Protein AF-A0A166CT98-F1 (afdb_monomer_lite)

Sequence (141 aa):
MGIFGSTIPEWFTYRLRNHYIFCGHCEFLERKLSGLRSICEGLRLVDFDKLELLVNTYNGGRNFKLSLFDGTNVEIGLDLTAITSGHLVFTFLYPCYFNLEVNPSHMLTYCHDVDIPVQFKRLTELWKSKDTFHVYKGSLS

Secondary structure (DSSP, 8-state):
-PPTTTTS-SEEEEE-TT--EEEEEEETTTTEE--HHHHHHHHT-S-STT-SEEEEEE-SSSEEEEEEE-TTSPBP---HHHHHTT-GGGSPPP---------GGGGSTT----PPPGGGHHHHHTS-S------------

Radius of gyration: 20.59 Å; chains: 1; bounding box: 44×40×53 Å

pLDDT: mean 81.33, std 13.08, range [38.16, 96.0]

Organism: Daucus carota subsp. sativus (NCBI:txid79200)

Foldseek 3Di:
DDDVCPLADQKAWEAEPVRDIWIWGQDPVVRDIDGQVVVCVQQLHPHLQQFPDWDWDDDSDRYTYIFTHGLVRDTQDSDPVCSVVSNSSVSGDGNDDDDFDDDPQCVDPPNPDTDDPPVCVVVVVPDPVDDDDDDDDDDDD

Structure (mmCIF, N/CA/C/O backbone):
data_AF-A0A166CT98-F1
#
_entry.id   AF-A0A166CT98-F1
#
loop_
_atom_site.group_PDB
_atom_site.id
_atom_site.type_symbol
_at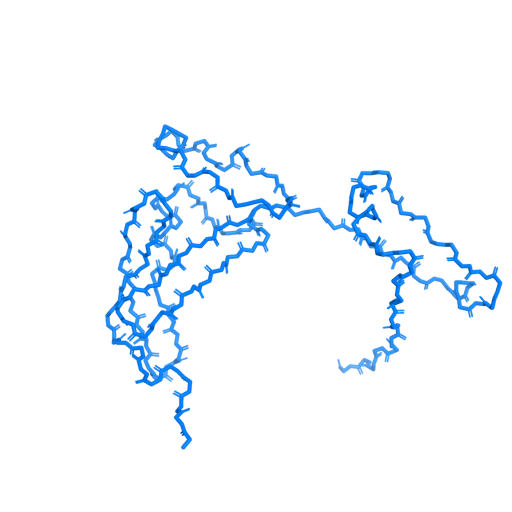om_site.label_atom_id
_atom_site.label_alt_id
_atom_site.label_comp_id
_atom_site.label_asym_id
_atom_site.label_entity_id
_atom_site.label_seq_id
_atom_site.pdbx_PDB_ins_code
_atom_site.Cartn_x
_atom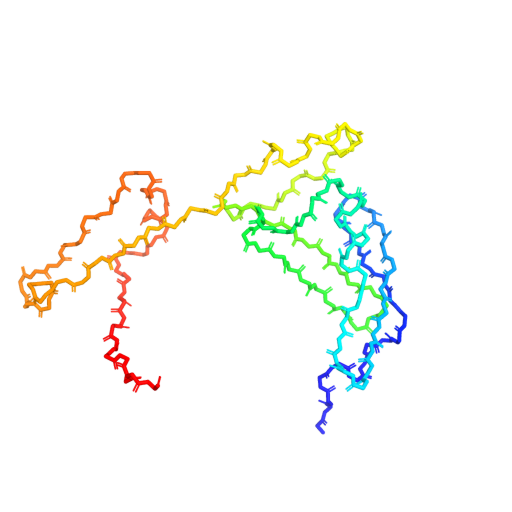_site.Cartn_y
_atom_site.Cartn_z
_atom_site.occupancy
_atom_site.B_iso_or_equiv
_atom_site.auth_seq_id
_atom_site.auth_comp_id
_atom_site.auth_asym_id
_atom_site.auth_atom_id
_atom_site.pdbx_PDB_model_num
ATOM 1 N N . MET A 1 1 ? 17.764 -24.949 2.796 1.00 41.72 1 MET A N 1
ATOM 2 C CA . MET A 1 1 ? 16.772 -23.963 3.277 1.00 41.72 1 MET A CA 1
ATOM 3 C C . MET A 1 1 ? 17.000 -22.690 2.470 1.00 41.72 1 MET A C 1
ATOM 5 O O . MET A 1 1 ? 18.076 -22.120 2.583 1.00 41.72 1 MET A O 1
ATOM 9 N N . GLY A 1 2 ? 16.109 -22.351 1.534 1.00 47.34 2 GLY A N 1
ATOM 10 C CA . GLY A 1 2 ? 16.317 -21.221 0.616 1.00 47.34 2 GLY A CA 1
ATOM 11 C C . GLY A 1 2 ? 16.172 -19.886 1.343 1.00 47.34 2 GLY A C 1
ATOM 12 O O . GLY A 1 2 ? 15.220 -19.701 2.097 1.00 47.34 2 GLY A O 1
ATOM 13 N N . ILE A 1 3 ? 17.123 -18.973 1.146 1.00 54.94 3 ILE A N 1
ATOM 14 C CA . ILE A 1 3 ? 17.093 -17.635 1.745 1.00 54.94 3 ILE A CA 1
ATOM 15 C C . ILE A 1 3 ? 15.953 -16.856 1.080 1.00 54.94 3 ILE A C 1
ATOM 17 O O . ILE A 1 3 ? 15.904 -16.760 -0.148 1.00 54.94 3 ILE A O 1
ATOM 21 N N . PHE A 1 4 ? 15.027 -16.316 1.872 1.00 52.06 4 PHE A N 1
ATOM 22 C CA . PHE A 1 4 ? 13.966 -15.430 1.386 1.00 52.06 4 PHE A CA 1
ATOM 23 C C . PHE A 1 4 ? 14.577 -14.299 0.537 1.00 52.06 4 PHE A C 1
ATOM 25 O O . PHE A 1 4 ? 15.508 -13.631 0.979 1.00 52.06 4 PHE A O 1
ATOM 32 N N . GLY A 1 5 ? 14.106 -14.135 -0.702 1.00 57.91 5 GLY A N 1
ATOM 33 C CA . GLY A 1 5 ? 14.630 -13.147 -1.655 1.00 57.91 5 GLY A CA 1
ATOM 34 C C . GLY A 1 5 ? 15.770 -13.619 -2.570 1.00 57.91 5 GLY A C 1
ATOM 35 O O . GLY A 1 5 ? 16.068 -12.931 -3.537 1.00 57.91 5 GLY A O 1
ATOM 36 N N . SER A 1 6 ? 16.350 -14.808 -2.362 1.00 64.31 6 SER A N 1
ATOM 37 C CA . SER A 1 6 ? 17.411 -15.352 -3.244 1.00 64.31 6 SER A CA 1
ATOM 38 C C . SER A 1 6 ? 16.961 -15.664 -4.678 1.00 64.31 6 SER A C 1
ATOM 40 O O . SER A 1 6 ? 17.793 -15.846 -5.561 1.00 64.31 6 SER A O 1
ATOM 42 N N . THR A 1 7 ? 15.650 -15.725 -4.916 1.00 77.69 7 THR A N 1
ATOM 43 C CA . THR A 1 7 ? 15.052 -15.934 -6.241 1.00 77.69 7 THR A CA 1
ATOM 44 C C . THR A 1 7 ? 14.653 -14.632 -6.930 1.00 77.69 7 THR A C 1
ATOM 46 O O . THR A 1 7 ? 14.282 -14.669 -8.101 1.00 77.69 7 THR A O 1
ATOM 49 N N . ILE A 1 8 ? 14.688 -13.497 -6.220 1.00 86.38 8 ILE A N 1
ATOM 50 C CA . ILE A 1 8 ? 14.348 -12.197 -6.799 1.00 86.38 8 ILE A CA 1
ATOM 51 C C . ILE A 1 8 ? 15.515 -11.780 -7.702 1.00 86.38 8 ILE A C 1
ATOM 53 O O . ILE A 1 8 ? 16.655 -11.756 -7.244 1.00 86.38 8 ILE A O 1
ATOM 57 N N . PRO A 1 9 ? 15.272 -11.476 -8.985 1.00 88.69 9 PRO A N 1
ATOM 58 C CA . PRO A 1 9 ? 16.317 -10.992 -9.874 1.00 88.69 9 PRO A CA 1
ATOM 59 C C . PRO A 1 9 ? 16.771 -9.590 -9.459 1.00 88.69 9 PRO A C 1
ATOM 61 O O . PRO A 1 9 ? 15.983 -8.805 -8.935 1.00 88.69 9 PRO A O 1
ATOM 64 N N . GLU A 1 10 ? 18.022 -9.256 -9.775 1.00 90.94 10 GLU A N 1
ATOM 65 C CA . GLU A 1 10 ? 18.584 -7.924 -9.518 1.00 90.94 10 GLU A CA 1
ATOM 66 C C . GLU A 1 10 ? 17.703 -6.811 -10.102 1.00 90.94 10 GLU A C 1
ATOM 68 O O . GLU A 1 10 ? 17.425 -5.813 -9.447 1.00 90.94 10 GLU A O 1
ATOM 73 N N . TRP A 1 11 ? 17.205 -7.029 -11.319 1.00 92.88 11 TRP A N 1
ATOM 74 C CA . TRP A 1 11 ? 16.300 -6.125 -12.013 1.00 92.88 11 TRP A CA 1
ATOM 75 C C . TRP A 1 11 ? 14.934 -6.771 -12.178 1.00 92.88 11 TRP A C 1
ATOM 77 O O . TRP A 1 11 ? 14.805 -7.888 -12.696 1.00 92.88 11 TRP A O 1
ATOM 87 N N . PHE A 1 12 ? 13.903 -6.040 -11.779 1.00 93.81 12 PHE A N 1
ATOM 88 C CA . PHE A 1 12 ? 12.521 -6.483 -11.855 1.00 93.81 12 PHE A CA 1
ATOM 89 C C . PHE A 1 12 ? 11.604 -5.313 -12.215 1.00 93.81 12 PHE A C 1
ATOM 91 O O . PHE A 1 12 ? 12.026 -4.161 -12.323 1.00 93.81 12 PHE A O 1
ATOM 98 N N . THR A 1 13 ? 10.325 -5.609 -12.413 1.00 95.94 13 THR A N 1
ATOM 99 C CA . THR A 1 13 ? 9.311 -4.592 -12.673 1.00 95.94 13 THR A CA 1
ATOM 100 C C . THR A 1 13 ? 8.120 -4.734 -11.744 1.00 95.94 13 THR A C 1
ATOM 102 O O . THR A 1 13 ? 7.610 -5.836 -11.536 1.00 95.94 13 THR A O 1
ATOM 105 N N . TYR A 1 14 ? 7.638 -3.608 -11.240 1.00 96.00 14 TYR A N 1
ATOM 106 C CA . TYR A 1 14 ? 6.324 -3.479 -10.639 1.00 96.00 14 TYR A CA 1
ATOM 107 C C . TYR A 1 14 ? 5.272 -3.305 -11.726 1.00 96.00 14 TYR A C 1
ATOM 109 O O . TYR A 1 14 ? 5.471 -2.548 -12.673 1.00 96.00 14 TYR A O 1
ATOM 117 N N . ARG A 1 15 ? 4.137 -3.981 -11.575 1.00 95.44 15 ARG A N 1
ATOM 118 C CA . ARG A 1 15 ? 2.985 -3.874 -12.464 1.00 95.44 15 ARG A CA 1
ATOM 119 C C . ARG A 1 15 ? 1.738 -3.555 -11.656 1.00 95.44 15 ARG A C 1
ATOM 121 O O . ARG A 1 15 ? 1.353 -4.325 -10.776 1.00 95.44 15 ARG A O 1
ATOM 128 N N . LEU A 1 16 ? 1.098 -2.451 -12.010 1.00 94.06 16 LEU A N 1
ATOM 129 C CA . LEU A 1 16 ? -0.187 -2.038 -11.464 1.00 94.06 16 LEU A CA 1
ATOM 130 C C . LEU A 1 16 ? -1.352 -2.663 -12.239 1.00 94.06 16 LEU A C 1
ATOM 132 O O . LEU A 1 16 ? -1.193 -3.185 -13.347 1.00 94.06 16 LEU A O 1
ATOM 136 N N . ARG A 1 17 ? -2.555 -2.583 -11.664 1.00 90.62 17 ARG A N 1
ATOM 137 C CA . ARG A 1 17 ? -3.784 -3.109 -12.277 1.00 90.62 17 ARG A CA 1
ATOM 138 C C . ARG A 1 17 ? -4.155 -2.413 -13.593 1.00 90.62 17 ARG A C 1
ATOM 140 O O . ARG A 1 17 ? -4.682 -3.069 -14.482 1.00 90.62 17 ARG A O 1
ATOM 147 N N . ASN A 1 18 ? -3.823 -1.131 -13.748 1.00 89.31 18 ASN A N 1
ATOM 148 C CA . ASN A 1 18 ? -3.986 -0.374 -14.998 1.00 89.31 18 ASN A CA 1
ATOM 149 C C . ASN A 1 18 ? -2.865 -0.637 -16.026 1.00 89.31 18 ASN A C 1
ATOM 151 O O . ASN A 1 18 ? -2.702 0.132 -16.968 1.00 89.31 18 ASN A O 1
ATOM 155 N N . HIS A 1 19 ? -2.074 -1.698 -15.836 1.00 89.38 19 HIS A N 1
ATOM 156 C CA . HIS A 1 19 ? -0.948 -2.088 -16.685 1.00 89.38 19 HIS A CA 1
ATOM 157 C C . HIS A 1 19 ? 0.246 -1.130 -16.696 1.00 89.38 19 HIS A C 1
ATOM 159 O O . HIS A 1 19 ? 1.179 -1.366 -17.462 1.00 89.38 19 HIS A O 1
ATOM 165 N N . TYR A 1 20 ? 0.283 -0.111 -15.834 1.00 92.88 20 TYR A N 1
ATOM 166 C CA . TYR A 1 20 ? 1.488 0.699 -15.671 1.00 92.88 20 TYR A CA 1
ATOM 167 C C . TYR A 1 20 ? 2.625 -0.156 -15.115 1.00 92.88 20 TYR A C 1
ATOM 169 O O . TYR A 1 20 ? 2.419 -0.997 -14.232 1.00 92.88 20 TYR A O 1
ATOM 177 N N . ILE A 1 21 ? 3.818 0.060 -15.665 1.00 94.75 21 ILE A N 1
ATOM 178 C CA . ILE A 1 21 ? 5.020 -0.703 -15.348 1.00 94.75 21 ILE A CA 1
ATOM 179 C C . ILE A 1 21 ? 6.090 0.256 -14.847 1.00 94.75 21 ILE A C 1
ATOM 181 O O . ILE A 1 21 ? 6.375 1.262 -15.491 1.00 94.75 21 ILE A O 1
ATOM 185 N N . PHE A 1 22 ? 6.704 -0.097 -13.725 1.00 96.00 22 PHE A N 1
ATOM 186 C CA . PHE A 1 22 ? 7.808 0.648 -13.133 1.00 96.00 22 PHE A CA 1
ATOM 187 C C . PHE A 1 22 ? 8.979 -0.289 -12.901 1.00 96.00 22 PHE A C 1
ATOM 189 O O . PHE A 1 22 ? 8.792 -1.420 -12.455 1.00 96.00 22 PHE A O 1
ATOM 196 N N . CYS A 1 23 ? 10.189 0.164 -13.199 1.00 95.31 23 CYS A N 1
ATOM 197 C CA . CYS A 1 23 ? 11.387 -0.617 -12.924 1.00 95.31 23 CYS A CA 1
ATOM 198 C C . CYS A 1 23 ? 11.740 -0.541 -11.437 1.00 95.31 23 CYS A C 1
ATOM 200 O O . CYS A 1 23 ? 11.642 0.520 -10.819 1.00 95.31 23 CYS A O 1
ATOM 202 N N . GLY A 1 24 ? 12.181 -1.669 -10.893 1.00 94.31 24 GLY A N 1
ATOM 203 C CA . GLY A 1 24 ? 12.757 -1.770 -9.564 1.00 94.31 24 GLY A CA 1
ATOM 204 C C . GLY A 1 24 ? 14.088 -2.508 -9.616 1.00 94.31 24 GLY A C 1
ATOM 205 O O . GLY A 1 24 ? 14.368 -3.278 -10.542 1.00 94.31 24 GLY A O 1
ATOM 206 N N . HIS A 1 25 ? 14.915 -2.248 -8.613 1.00 93.75 25 HIS A N 1
ATOM 207 C CA . HIS A 1 25 ? 16.198 -2.911 -8.423 1.00 93.75 25 HIS A CA 1
ATOM 208 C C . HIS A 1 25 ? 16.263 -3.506 -7.018 1.00 93.75 25 HIS A C 1
ATOM 210 O O . HIS A 1 25 ? 15.802 -2.885 -6.053 1.00 93.75 25 HIS A O 1
ATOM 216 N N . CYS A 1 26 ? 16.754 -4.739 -6.927 1.00 90.44 26 CYS A N 1
ATOM 217 C CA . CYS A 1 26 ? 16.946 -5.452 -5.677 1.00 90.44 26 CYS A CA 1
ATOM 218 C C . CYS A 1 26 ? 18.409 -5.345 -5.259 1.00 90.44 26 CYS A C 1
ATOM 220 O O . CYS A 1 26 ? 19.301 -5.919 -5.882 1.00 90.44 26 CYS A O 1
ATOM 222 N N . GLU A 1 27 ? 18.642 -4.638 -4.161 1.00 89.19 27 GLU A N 1
ATOM 223 C CA . GLU A 1 27 ? 19.959 -4.536 -3.561 1.00 89.19 27 GLU A CA 1
ATOM 224 C C . GLU A 1 27 ? 20.160 -5.698 -2.586 1.00 89.19 27 GLU A C 1
ATOM 226 O O . GLU A 1 27 ? 19.676 -5.682 -1.453 1.00 89.19 27 GLU A O 1
ATOM 231 N N . PHE A 1 28 ? 20.859 -6.741 -3.039 1.00 83.25 28 PHE A N 1
ATOM 232 C CA . PHE A 1 28 ? 21.005 -7.991 -2.283 1.00 83.25 28 PHE A CA 1
ATOM 233 C C . PHE A 1 28 ? 21.761 -7.838 -0.962 1.00 83.25 28 PHE A C 1
ATOM 235 O O . PHE A 1 28 ? 21.474 -8.566 -0.011 1.00 83.25 28 PHE A O 1
ATOM 242 N N . LEU A 1 29 ? 22.712 -6.902 -0.900 1.00 83.94 29 LEU A N 1
ATOM 243 C CA . LEU A 1 29 ? 23.500 -6.646 0.305 1.00 83.94 29 LEU A CA 1
ATOM 244 C C . LEU A 1 29 ? 22.636 -6.020 1.401 1.00 83.94 29 LEU A C 1
ATOM 246 O O . LEU A 1 29 ? 22.645 -6.487 2.538 1.00 83.94 29 LEU A O 1
ATOM 250 N N . GLU A 1 30 ? 21.838 -5.016 1.040 1.00 84.50 30 GLU A N 1
ATOM 251 C CA . GLU A 1 30 ? 20.951 -4.323 1.976 1.00 84.50 30 GLU A CA 1
ATOM 252 C C . GLU A 1 30 ? 19.596 -5.021 2.155 1.00 84.50 30 GLU A C 1
ATOM 254 O O . GLU A 1 30 ? 18.831 -4.669 3.053 1.00 84.50 30 GLU A O 1
ATOM 259 N N . ARG A 1 31 ? 19.296 -6.018 1.312 1.00 84.06 31 ARG A N 1
ATOM 260 C CA . ARG A 1 31 ? 17.994 -6.696 1.212 1.00 84.06 31 ARG A CA 1
ATOM 261 C C . ARG A 1 31 ? 16.844 -5.712 0.993 1.00 84.06 31 ARG A C 1
ATOM 263 O O . ARG A 1 31 ? 15.758 -5.877 1.549 1.00 84.06 31 ARG A O 1
ATOM 270 N N . LYS A 1 32 ? 17.087 -4.691 0.171 1.00 89.25 32 LYS A N 1
ATOM 271 C CA . LYS A 1 32 ? 16.115 -3.641 -0.145 1.00 89.25 32 LYS A CA 1
ATOM 272 C C . LYS A 1 32 ? 15.595 -3.773 -1.568 1.00 89.25 32 LYS A C 1
ATOM 274 O O . LYS A 1 32 ? 16.289 -4.232 -2.474 1.00 89.25 32 LYS A O 1
ATOM 279 N N . LEU A 1 33 ? 14.352 -3.343 -1.747 1.00 89.88 33 LEU A N 1
ATOM 280 C CA . LEU A 1 33 ? 13.736 -3.146 -3.051 1.00 89.88 33 LEU A CA 1
ATOM 281 C C . LEU A 1 33 ? 13.619 -1.643 -3.298 1.00 89.88 33 LEU A C 1
ATOM 283 O O . LEU A 1 33 ? 13.118 -0.906 -2.450 1.00 89.88 33 LEU A O 1
ATOM 287 N N . SER A 1 34 ? 14.085 -1.197 -4.456 1.00 92.62 34 SER A N 1
ATOM 288 C CA . SER A 1 34 ? 13.983 0.190 -4.909 1.00 92.62 34 SER A CA 1
ATOM 289 C C . SER A 1 34 ? 12.897 0.343 -5.981 1.00 92.62 34 SER A C 1
ATOM 291 O O . SER A 1 34 ? 12.322 -0.639 -6.442 1.00 92.62 34 SER A O 1
ATOM 293 N N . GLY A 1 35 ? 12.612 1.582 -6.392 1.00 91.06 35 GLY A N 1
ATOM 294 C CA . GLY A 1 35 ? 11.629 1.881 -7.445 1.00 91.06 35 GLY A CA 1
ATOM 295 C C . GLY A 1 35 ? 10.232 2.242 -6.931 1.00 91.06 35 GLY A C 1
ATOM 296 O O . GLY A 1 35 ? 9.381 2.649 -7.707 1.00 91.06 35 GLY A O 1
ATOM 297 N N . LEU A 1 36 ? 9.989 2.196 -5.619 1.00 91.62 36 LEU A N 1
ATOM 298 C CA . LEU A 1 36 ? 8.715 2.648 -5.045 1.00 91.62 36 LEU A CA 1
ATOM 299 C C . LEU A 1 36 ? 8.447 4.147 -5.271 1.00 91.62 36 LEU A C 1
ATOM 301 O O . LEU A 1 36 ? 7.311 4.546 -5.502 1.00 91.62 36 LEU A O 1
ATOM 305 N N . ARG A 1 37 ? 9.495 4.977 -5.297 1.00 93.12 37 ARG A N 1
ATOM 306 C CA . ARG A 1 37 ? 9.367 6.414 -5.577 1.00 93.12 37 ARG A CA 1
ATOM 307 C C . ARG A 1 37 ? 8.863 6.708 -6.994 1.00 93.12 37 ARG A C 1
ATOM 309 O O . ARG A 1 37 ? 8.037 7.597 -7.164 1.00 93.12 37 ARG A O 1
ATOM 316 N N . SER A 1 38 ? 9.317 5.954 -7.997 1.00 93.56 38 SER A N 1
ATOM 317 C CA . SER A 1 38 ? 8.871 6.165 -9.381 1.00 93.56 38 SER A CA 1
ATOM 318 C C . SER A 1 38 ? 7.392 5.815 -9.559 1.00 93.56 38 SER A C 1
ATOM 320 O O . SER A 1 38 ? 6.721 6.402 -10.405 1.00 93.56 38 SER A O 1
ATOM 322 N N . ILE A 1 39 ? 6.857 4.9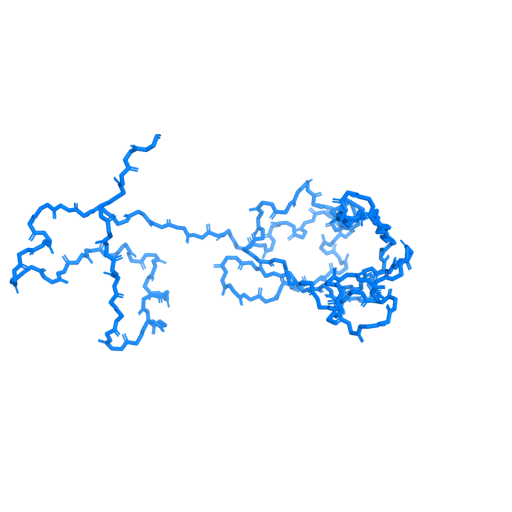25 -8.716 1.00 93.94 39 ILE A N 1
ATOM 323 C CA . ILE A 1 39 ? 5.421 4.638 -8.651 1.00 93.94 39 ILE A CA 1
ATOM 324 C C . ILE A 1 39 ? 4.653 5.851 -8.121 1.00 93.94 39 ILE A C 1
ATOM 326 O O . ILE A 1 39 ? 3.669 6.238 -8.748 1.00 93.94 39 ILE A O 1
ATOM 330 N N . CYS A 1 40 ? 5.103 6.489 -7.032 1.00 93.56 40 CYS A N 1
ATOM 331 C CA . CYS A 1 40 ? 4.491 7.734 -6.549 1.00 93.56 40 CYS A CA 1
ATOM 332 C C . CYS A 1 40 ? 4.482 8.806 -7.642 1.00 93.56 40 CYS A C 1
ATOM 334 O O . CYS A 1 40 ? 3.435 9.371 -7.943 1.00 93.56 40 CYS A O 1
ATOM 336 N N . GLU A 1 41 ? 5.622 9.025 -8.298 1.00 93.31 41 GLU A N 1
ATOM 337 C CA . GLU A 1 41 ? 5.754 10.009 -9.378 1.00 93.31 41 GLU A CA 1
ATOM 338 C C . GLU A 1 41 ? 4.811 9.697 -10.553 1.00 93.31 41 GLU A C 1
ATOM 340 O O . GLU A 1 41 ? 4.095 10.580 -11.030 1.00 93.31 41 GLU A O 1
ATOM 345 N N . GLY A 1 42 ? 4.732 8.431 -10.978 1.00 92.00 42 GLY A N 1
ATOM 346 C CA . GLY A 1 42 ? 3.838 7.998 -12.054 1.00 92.00 42 GLY A CA 1
ATOM 347 C C . GLY A 1 42 ? 2.351 8.075 -11.707 1.00 92.00 42 GLY A C 1
ATOM 348 O O . GLY A 1 42 ? 1.527 8.297 -12.594 1.00 92.00 42 GLY A O 1
ATOM 349 N N . LEU A 1 43 ? 2.005 7.922 -10.428 1.00 92.44 43 LEU A N 1
ATOM 350 C CA . LEU A 1 43 ? 0.646 8.084 -9.907 1.00 92.44 43 LEU A CA 1
ATOM 351 C C . LEU A 1 43 ? 0.328 9.524 -9.480 1.00 92.44 43 LEU A C 1
ATOM 353 O O . LEU A 1 43 ? -0.803 9.802 -9.085 1.00 92.44 43 LEU A O 1
ATOM 357 N N . ARG A 1 44 ? 1.304 10.437 -9.574 1.00 92.81 44 ARG A N 1
ATOM 358 C CA . ARG A 1 44 ? 1.233 11.814 -9.062 1.00 92.81 44 ARG A CA 1
ATOM 359 C C . ARG A 1 44 ? 0.849 11.895 -7.583 1.00 92.81 44 ARG A C 1
ATOM 361 O O . ARG A 1 44 ? 0.076 12.758 -7.172 1.00 92.81 44 ARG A O 1
ATOM 368 N N . LEU A 1 45 ? 1.404 10.988 -6.792 1.00 91.12 45 LEU A N 1
ATOM 369 C CA . LEU A 1 45 ? 1.311 10.982 -5.339 1.00 91.12 45 LEU A CA 1
ATOM 370 C C . LEU A 1 45 ? 2.587 11.590 -4.750 1.00 91.12 45 LEU A C 1
ATOM 372 O O . LEU A 1 45 ? 3.672 11.428 -5.309 1.00 91.12 45 LEU A O 1
ATOM 376 N N . VAL A 1 46 ? 2.455 12.292 -3.624 1.00 91.12 46 VAL A N 1
ATOM 377 C CA . VAL A 1 46 ? 3.612 12.803 -2.867 1.00 91.12 46 VAL A CA 1
ATOM 378 C C . VAL A 1 46 ? 4.340 11.636 -2.194 1.00 91.12 46 VAL A C 1
ATOM 380 O O . VAL A 1 46 ? 5.556 11.502 -2.303 1.00 91.12 46 VAL A O 1
ATOM 383 N N . ASP A 1 47 ? 3.565 10.757 -1.570 1.00 91.00 47 ASP A N 1
ATOM 384 C CA . ASP A 1 47 ? 3.987 9.583 -0.815 1.00 91.00 47 ASP A CA 1
ATOM 385 C C . ASP A 1 47 ? 2.838 8.553 -0.792 1.00 91.00 47 ASP A C 1
ATOM 387 O O . ASP A 1 47 ? 1.846 8.677 -1.520 1.00 91.00 47 ASP A O 1
ATOM 391 N N . PHE A 1 48 ? 2.987 7.511 0.025 1.00 90.06 48 PHE A N 1
ATOM 392 C CA . PHE A 1 48 ? 1.973 6.479 0.224 1.00 90.06 48 PHE A CA 1
ATOM 393 C C . PHE A 1 48 ? 1.146 6.681 1.502 1.00 90.06 48 PHE A C 1
ATOM 395 O O . PHE A 1 48 ? 0.402 5.776 1.861 1.00 90.06 48 PHE A O 1
ATOM 402 N N . ASP A 1 49 ? 1.214 7.838 2.170 1.00 87.00 49 ASP A N 1
ATOM 403 C CA . ASP A 1 49 ? 0.616 8.035 3.505 1.00 87.00 49 ASP A CA 1
ATOM 404 C C . ASP A 1 49 ? -0.915 7.946 3.497 1.00 87.00 49 ASP A C 1
ATOM 406 O O . ASP A 1 49 ? -1.551 7.695 4.518 1.00 87.00 49 ASP A O 1
ATOM 410 N N . LYS A 1 50 ? -1.530 8.147 2.329 1.00 83.00 50 LYS A N 1
ATOM 411 C CA . LYS A 1 50 ? -2.980 7.999 2.145 1.00 83.00 50 LYS A CA 1
ATOM 412 C C . LYS A 1 50 ? -3.425 6.575 1.818 1.00 83.00 50 LYS A C 1
ATOM 414 O O . LYS A 1 50 ? -4.625 6.343 1.682 1.00 83.00 50 LYS A O 1
ATOM 419 N N . LEU A 1 51 ? -2.489 5.652 1.618 1.00 88.31 51 LEU A N 1
ATOM 420 C CA . LEU A 1 51 ? -2.805 4.245 1.424 1.00 88.31 51 LEU A CA 1
ATOM 421 C C . LEU A 1 51 ? -2.930 3.573 2.785 1.00 88.31 51 LEU A C 1
ATOM 423 O O . LEU A 1 51 ? -2.065 3.730 3.639 1.00 88.31 51 LEU A O 1
ATOM 427 N N . GLU A 1 52 ? -3.971 2.768 2.950 1.00 88.69 52 GLU A N 1
ATOM 428 C CA . GLU A 1 52 ? -4.070 1.849 4.086 1.00 88.69 52 GLU A CA 1
ATOM 429 C C . GLU A 1 52 ? -3.070 0.704 3.915 1.00 88.69 52 GLU A C 1
ATOM 431 O O . GLU A 1 52 ? -2.374 0.304 4.846 1.00 88.69 52 GLU A O 1
ATOM 436 N N . LEU A 1 53 ? -2.991 0.165 2.694 1.00 89.94 53 LEU A N 1
ATOM 437 C CA . LEU A 1 53 ? -2.207 -1.027 2.416 1.00 89.94 53 LEU A CA 1
ATOM 438 C C . LEU A 1 53 ? -1.666 -1.034 0.986 1.00 89.94 53 LEU A C 1
ATOM 440 O O . LEU A 1 53 ? -2.389 -0.815 0.012 1.00 89.94 53 LEU A O 1
ATOM 444 N N . LEU A 1 54 ? -0.386 -1.385 0.860 1.00 92.19 54 LEU A N 1
ATOM 445 C CA . LEU A 1 54 ? 0.265 -1.699 -0.407 1.00 92.19 54 LEU A CA 1
ATOM 446 C C . LEU A 1 54 ? 0.659 -3.178 -0.424 1.00 92.19 54 LEU A C 1
ATOM 448 O O . LEU A 1 54 ? 1.586 -3.601 0.267 1.00 92.19 54 LEU A O 1
ATOM 452 N N . VAL A 1 55 ? -0.022 -3.972 -1.248 1.00 93.19 55 VAL A N 1
ATOM 453 C CA . VAL A 1 55 ? 0.262 -5.403 -1.387 1.00 93.19 55 VAL A CA 1
ATOM 454 C C . VAL A 1 55 ? 1.230 -5.638 -2.541 1.00 93.19 55 VAL A C 1
ATOM 456 O O . VAL A 1 55 ? 0.933 -5.342 -3.699 1.00 93.19 55 VAL A O 1
ATOM 459 N N . ASN A 1 56 ? 2.374 -6.239 -2.214 1.00 91.69 56 ASN A N 1
ATOM 460 C CA . ASN A 1 56 ? 3.390 -6.684 -3.160 1.00 91.69 56 ASN A CA 1
ATOM 461 C C . ASN A 1 56 ? 3.270 -8.196 -3.385 1.00 91.69 56 ASN A C 1
ATOM 463 O O . ASN A 1 56 ? 3.654 -8.984 -2.524 1.00 91.69 56 ASN A O 1
ATOM 467 N N . THR A 1 57 ? 2.767 -8.618 -4.545 1.00 92.12 57 THR A N 1
ATOM 468 C CA . THR A 1 57 ? 2.694 -10.045 -4.902 1.00 92.12 57 THR A CA 1
ATOM 469 C C . THR A 1 57 ? 3.817 -10.411 -5.861 1.00 92.12 57 THR A C 1
ATOM 471 O O . THR A 1 57 ? 3.861 -9.921 -6.990 1.00 92.12 57 THR A O 1
ATOM 474 N N . TYR A 1 58 ? 4.699 -11.309 -5.432 1.00 89.75 58 TYR A N 1
ATOM 475 C CA . TYR A 1 58 ? 5.797 -11.827 -6.242 1.00 89.75 58 TYR A CA 1
ATOM 476 C C . TYR A 1 58 ? 5.540 -13.281 -6.633 1.00 89.75 58 TYR A C 1
ATOM 478 O O . TYR A 1 58 ? 5.268 -14.119 -5.778 1.00 89.75 58 TYR A O 1
ATOM 486 N N . ASN A 1 59 ? 5.634 -13.589 -7.925 1.00 83.38 59 ASN A N 1
ATOM 487 C CA . ASN A 1 59 ? 5.337 -14.921 -8.459 1.00 83.38 59 ASN A CA 1
ATOM 488 C C . ASN A 1 59 ? 6.586 -15.746 -8.818 1.00 83.38 59 ASN A C 1
ATOM 490 O O . ASN A 1 59 ? 6.470 -16.731 -9.540 1.00 83.38 59 ASN A O 1
ATOM 494 N N . GLY A 1 60 ? 7.779 -15.333 -8.377 1.00 82.56 60 GLY A N 1
ATOM 495 C CA . GLY A 1 60 ? 9.038 -16.007 -8.726 1.00 82.56 60 GLY A CA 1
ATOM 496 C C . GLY A 1 60 ? 9.621 -15.620 -10.091 1.00 82.56 60 GLY A C 1
ATOM 497 O O . GLY A 1 60 ? 10.667 -16.134 -10.473 1.00 82.56 60 GLY A O 1
ATOM 498 N N . GLY A 1 61 ? 8.965 -14.727 -10.841 1.00 87.00 61 GLY A N 1
ATOM 499 C CA . GLY A 1 61 ? 9.466 -14.206 -12.115 1.00 87.00 61 GLY A CA 1
ATOM 500 C C . GLY A 1 61 ? 10.288 -12.922 -11.961 1.00 87.00 61 GLY A C 1
ATOM 501 O O . GLY A 1 61 ? 11.005 -12.720 -10.986 1.00 87.00 61 GLY A O 1
ATOM 502 N N . ARG A 1 62 ? 10.149 -12.007 -12.927 1.00 89.06 62 ARG A N 1
ATOM 503 C CA . ARG A 1 62 ? 10.683 -10.631 -12.841 1.00 89.06 62 ARG A CA 1
ATOM 504 C C . ARG A 1 62 ? 9.615 -9.588 -12.508 1.00 89.06 62 ARG A C 1
ATOM 506 O O . ARG A 1 62 ? 9.850 -8.398 -12.672 1.00 89.06 62 ARG A O 1
ATOM 513 N N . ASN A 1 63 ? 8.427 -10.029 -12.098 1.00 90.88 63 ASN A N 1
ATOM 514 C CA . ASN A 1 63 ? 7.260 -9.168 -11.962 1.00 90.88 63 ASN A CA 1
ATOM 515 C C . ASN A 1 63 ? 6.742 -9.170 -10.527 1.00 90.88 63 ASN A C 1
ATOM 517 O O . ASN A 1 63 ? 6.427 -10.225 -9.976 1.00 90.88 63 ASN A O 1
ATOM 521 N N . PHE A 1 64 ? 6.587 -7.975 -9.975 1.00 93.81 64 PHE A N 1
ATOM 522 C CA . PHE A 1 64 ? 5.819 -7.719 -8.769 1.00 93.81 64 PHE A CA 1
ATOM 523 C C . PHE A 1 64 ? 4.477 -7.136 -9.182 1.00 93.81 64 PHE A C 1
ATOM 525 O O . PHE A 1 64 ? 4.424 -6.086 -9.817 1.00 93.81 64 PHE A O 1
ATOM 532 N N . LYS A 1 65 ? 3.380 -7.803 -8.837 1.00 94.75 65 LYS A N 1
ATOM 533 C CA . LYS A 1 65 ? 2.054 -7.199 -8.957 1.00 94.75 65 LYS A CA 1
ATOM 534 C C . LYS A 1 65 ? 1.815 -6.322 -7.732 1.00 94.75 65 LYS A C 1
ATOM 536 O O . LYS A 1 65 ? 1.958 -6.797 -6.606 1.00 94.75 65 LYS A O 1
ATOM 541 N N . LEU A 1 66 ? 1.435 -5.075 -7.977 1.00 94.56 66 LEU A N 1
ATOM 542 C CA . LEU A 1 66 ? 1.073 -4.102 -6.956 1.00 94.56 66 LEU A CA 1
ATOM 543 C C . LEU A 1 66 ? -0.436 -3.885 -6.925 1.00 94.56 66 LEU A C 1
ATOM 545 O O . LEU A 1 66 ? -1.047 -3.618 -7.963 1.00 94.56 66 LEU A O 1
ATOM 549 N N . SER A 1 67 ? -0.996 -3.950 -5.722 1.00 94.31 67 SER A N 1
ATOM 550 C CA . SER A 1 67 ? -2.379 -3.581 -5.421 1.00 94.31 67 SER A CA 1
ATOM 551 C C . SER A 1 67 ? -2.381 -2.590 -4.260 1.00 94.31 67 SER A C 1
ATOM 553 O O . SER A 1 67 ? -1.730 -2.828 -3.243 1.00 94.31 67 SER A O 1
ATOM 555 N N . LEU A 1 68 ? -3.075 -1.469 -4.441 1.00 93.69 68 LEU A N 1
ATOM 556 C CA . LEU A 1 68 ? -3.120 -0.348 -3.500 1.00 93.69 68 LEU A CA 1
ATOM 557 C C . LEU A 1 68 ? -4.529 -0.266 -2.933 1.00 93.69 68 LEU A C 1
ATOM 559 O O . LEU A 1 68 ? -5.483 -0.311 -3.706 1.00 93.69 68 LEU A O 1
ATOM 563 N N . PHE A 1 69 ? -4.654 -0.149 -1.619 1.00 91.44 69 PHE A N 1
ATOM 564 C CA . PHE A 1 69 ? -5.935 -0.102 -0.925 1.00 91.44 69 PHE A CA 1
ATOM 565 C C . PHE A 1 69 ? -6.041 1.184 -0.111 1.00 91.44 69 PHE A C 1
ATOM 567 O O . PHE A 1 69 ? -5.058 1.631 0.485 1.00 91.44 69 PHE A O 1
ATOM 574 N N . ASP A 1 70 ? -7.230 1.778 -0.115 1.00 89.56 70 ASP A N 1
ATOM 575 C CA . ASP A 1 70 ? -7.542 2.963 0.683 1.00 89.56 70 ASP A CA 1
ATOM 576 C C . ASP A 1 70 ? -8.046 2.590 2.089 1.00 89.56 70 ASP A C 1
ATOM 578 O O . ASP A 1 70 ? -8.175 1.410 2.427 1.00 89.56 70 ASP A O 1
ATOM 582 N N . GLY A 1 71 ? -8.378 3.595 2.903 1.00 83.94 71 GLY A N 1
ATOM 583 C CA . GLY A 1 71 ? -8.880 3.427 4.272 1.00 83.94 71 GLY A CA 1
ATOM 584 C C . GLY A 1 71 ? -10.221 2.695 4.400 1.00 83.94 71 GLY A C 1
ATOM 585 O O . GLY A 1 71 ? -10.692 2.470 5.513 1.00 83.94 71 GLY A O 1
ATOM 586 N N . THR A 1 72 ? -10.860 2.309 3.290 1.00 82.56 72 THR A N 1
ATOM 587 C CA . THR A 1 72 ? -12.047 1.439 3.293 1.00 82.56 72 THR A CA 1
ATOM 588 C C . THR A 1 72 ? -11.736 -0.016 2.962 1.00 82.56 72 THR A C 1
ATOM 590 O O . THR A 1 72 ? -12.660 -0.821 2.841 1.00 82.56 72 THR A O 1
ATOM 593 N N . ASN A 1 73 ? -10.454 -0.380 2.854 1.00 82.12 73 ASN A N 1
ATOM 594 C CA . ASN A 1 73 ? -9.987 -1.695 2.407 1.00 82.12 73 ASN A CA 1
ATOM 595 C C . ASN A 1 73 ? -10.450 -2.053 0.984 1.00 82.12 73 ASN A C 1
ATOM 597 O O . ASN A 1 73 ? -10.571 -3.230 0.634 1.00 82.12 73 ASN A O 1
ATOM 601 N N . VAL A 1 74 ? -10.703 -1.046 0.144 1.00 86.06 74 VAL A N 1
ATOM 602 C CA . VAL A 1 74 ? -11.075 -1.230 -1.263 1.00 86.06 74 VAL A CA 1
ATOM 603 C C . VAL A 1 74 ? -9.855 -0.971 -2.140 1.00 86.06 74 VAL A C 1
ATOM 605 O O . VAL A 1 74 ? -9.109 -0.017 -1.920 1.00 86.06 74 VAL A O 1
ATOM 608 N N . GLU A 1 75 ? -9.629 -1.837 -3.136 1.00 90.75 75 GLU A N 1
ATOM 609 C CA . GLU A 1 75 ? -8.542 -1.628 -4.098 1.00 90.75 75 GLU A CA 1
ATOM 610 C C . GLU A 1 75 ? -8.825 -0.363 -4.914 1.00 90.75 75 GLU A C 1
ATOM 612 O O . GLU A 1 75 ? -9.880 -0.222 -5.536 1.00 90.75 75 GLU A O 1
ATOM 617 N N . ILE A 1 76 ? -7.859 0.548 -4.927 1.00 90.88 76 ILE A N 1
ATOM 618 C CA . ILE A 1 76 ? -7.968 1.848 -5.572 1.00 90.88 76 ILE A CA 1
ATOM 619 C C . ILE A 1 76 ? -8.081 1.671 -7.086 1.00 90.88 76 ILE A C 1
ATOM 621 O O . ILE A 1 76 ? -7.243 1.041 -7.741 1.00 90.88 76 ILE A O 1
ATOM 625 N N . GLY A 1 77 ? -9.111 2.292 -7.660 1.00 89.44 77 GLY A N 1
ATOM 626 C CA . GLY A 1 77 ? -9.269 2.417 -9.103 1.00 89.44 77 GLY A CA 1
ATOM 627 C C . GLY A 1 77 ? -8.228 3.372 -9.684 1.00 89.44 77 GLY A C 1
ATOM 628 O O . GLY A 1 77 ? -8.243 4.567 -9.403 1.00 89.44 77 GLY A O 1
ATOM 629 N N . LEU A 1 78 ? -7.327 2.853 -10.516 1.00 91.19 78 LEU A N 1
ATOM 630 C CA . LEU A 1 78 ? -6.285 3.644 -11.171 1.00 91.19 78 LEU A CA 1
ATOM 631 C C . LEU A 1 78 ? -6.789 4.228 -12.496 1.00 91.19 78 LEU A C 1
ATOM 633 O O . LEU A 1 78 ? -6.448 3.739 -13.576 1.00 91.19 78 LEU A O 1
ATOM 637 N N . ASP A 1 79 ? -7.622 5.260 -12.391 1.00 90.00 79 ASP A N 1
ATOM 638 C CA . ASP A 1 79 ? -8.170 5.989 -13.534 1.00 90.00 79 ASP A CA 1
ATOM 639 C C . ASP A 1 79 ? -7.112 6.901 -14.188 1.00 90.00 79 ASP A C 1
ATOM 641 O O . ASP A 1 79 ? -6.447 7.700 -13.524 1.00 90.00 79 ASP A O 1
ATOM 645 N N . LEU A 1 80 ? -6.950 6.783 -15.509 1.00 89.00 80 LEU A N 1
ATOM 646 C CA . LEU A 1 80 ? -5.939 7.528 -16.269 1.00 89.00 80 LEU A CA 1
ATOM 647 C C . LEU A 1 80 ? -6.189 9.039 -16.257 1.00 89.00 80 LEU A C 1
ATOM 649 O O . LEU A 1 80 ? -5.236 9.819 -16.197 1.00 89.00 80 LEU A O 1
ATOM 653 N N . THR A 1 81 ? -7.449 9.465 -16.309 1.00 90.88 81 THR A N 1
ATOM 654 C CA . THR A 1 81 ? -7.822 10.880 -16.272 1.00 90.88 81 THR A CA 1
ATOM 655 C C . THR A 1 81 ? -7.490 11.467 -14.904 1.00 90.88 81 THR A C 1
ATOM 657 O O . THR A 1 81 ? -6.831 12.502 -14.839 1.00 90.88 81 THR A O 1
ATOM 660 N N . ALA A 1 82 ? -7.825 10.765 -13.818 1.00 90.31 82 ALA A N 1
ATOM 661 C CA . ALA A 1 82 ? -7.495 11.190 -12.457 1.00 90.31 82 ALA A CA 1
ATOM 662 C C . ALA A 1 82 ? -5.977 11.232 -12.197 1.00 90.31 82 ALA A C 1
ATOM 664 O O . ALA A 1 82 ? -5.486 12.152 -11.537 1.00 90.31 82 ALA A O 1
ATOM 665 N N . ILE A 1 83 ? -5.212 10.272 -12.731 1.00 91.44 83 ILE A N 1
ATOM 666 C CA . ILE A 1 83 ? -3.742 10.267 -12.636 1.00 91.44 83 ILE A CA 1
ATOM 667 C C . ILE A 1 83 ? -3.153 11.454 -13.399 1.00 91.44 83 ILE A C 1
ATOM 669 O O . ILE A 1 83 ? -2.364 12.218 -12.849 1.00 91.44 83 ILE A O 1
ATOM 673 N N . THR A 1 84 ? -3.532 11.635 -14.665 1.00 89.81 84 THR A N 1
ATOM 674 C CA . THR A 1 84 ? -2.956 12.684 -15.525 1.00 89.81 84 THR A CA 1
ATOM 675 C C . THR A 1 84 ? -3.324 14.093 -15.077 1.00 89.81 84 THR A C 1
ATOM 677 O O . THR A 1 84 ? -2.538 15.016 -15.286 1.00 89.81 84 THR A O 1
ATOM 680 N N . SER A 1 85 ? -4.462 14.270 -14.408 1.00 91.44 85 SER A N 1
ATOM 681 C CA . SER A 1 85 ? -4.839 15.540 -13.790 1.00 91.44 85 SER A CA 1
ATOM 682 C C . SER A 1 85 ? -4.213 15.752 -12.405 1.00 91.44 85 SER A C 1
ATOM 684 O O . SER A 1 85 ? -4.308 16.845 -11.860 1.00 91.44 85 SER A O 1
ATOM 686 N N . GLY A 1 86 ? -3.581 14.729 -11.814 1.00 88.75 86 GLY A N 1
ATOM 687 C CA . GLY A 1 86 ? -3.090 14.768 -10.431 1.00 88.75 86 GLY A CA 1
ATOM 688 C C . GLY A 1 86 ? -4.206 14.763 -9.383 1.00 88.75 86 GLY A C 1
ATOM 689 O O . GLY A 1 86 ? -3.972 15.128 -8.234 1.00 88.75 86 GLY A O 1
ATOM 690 N N . HIS A 1 87 ? -5.421 14.358 -9.767 1.00 91.56 87 HIS A N 1
ATOM 691 C CA . HIS A 1 87 ? -6.568 14.300 -8.863 1.00 91.56 87 HIS A CA 1
ATOM 692 C C . HIS A 1 87 ? -6.793 12.921 -8.237 1.00 91.56 87 HIS A C 1
ATOM 694 O O . HIS A 1 87 ? -7.663 12.793 -7.379 1.00 91.56 87 HIS A O 1
ATOM 700 N N . LEU A 1 88 ? -5.995 11.911 -8.605 1.00 89.50 88 LEU A N 1
ATOM 701 C CA . LEU A 1 88 ? -6.091 10.557 -8.051 1.00 89.50 88 LEU A CA 1
ATOM 702 C C . LEU A 1 88 ? -6.099 10.565 -6.512 1.00 89.50 88 LEU A C 1
ATOM 704 O O . LEU A 1 88 ? -6.915 9.906 -5.887 1.00 89.50 88 LEU A O 1
ATOM 708 N N . VAL A 1 89 ? -5.257 11.385 -5.886 1.00 87.25 89 VAL A N 1
ATOM 709 C CA . VAL A 1 89 ? -5.145 11.466 -4.422 1.00 87.25 89 VAL A CA 1
ATOM 710 C C . VAL A 1 89 ? -6.434 11.924 -3.711 1.00 87.25 89 VAL A C 1
ATOM 712 O O . VAL A 1 89 ? -6.587 11.710 -2.508 1.00 87.25 89 VAL A O 1
ATOM 715 N N . PHE A 1 90 ? -7.355 12.580 -4.427 1.00 87.56 90 PHE A N 1
ATOM 716 C CA . PHE A 1 90 ? -8.650 13.016 -3.890 1.00 87.56 90 PHE A CA 1
ATOM 717 C C . PHE A 1 90 ? -9.720 11.930 -3.979 1.00 87.56 90 PHE A C 1
ATOM 719 O O . PHE A 1 90 ? -10.779 12.080 -3.377 1.00 87.56 90 PHE A O 1
ATOM 726 N N . THR A 1 91 ? -9.460 10.842 -4.707 1.00 84.69 91 THR A N 1
ATOM 727 C CA . THR A 1 91 ? -10.365 9.689 -4.749 1.00 84.69 91 THR A CA 1
ATOM 728 C C . THR A 1 91 ? -10.120 8.733 -3.585 1.00 84.69 91 THR A C 1
ATOM 730 O O . THR A 1 91 ? -10.856 7.762 -3.448 1.00 84.69 91 THR A O 1
ATOM 733 N N . PHE A 1 92 ? -9.079 8.965 -2.778 1.00 87.25 92 PHE A N 1
ATOM 734 C CA . PHE A 1 92 ? -8.710 8.089 -1.670 1.00 87.25 92 PHE A CA 1
ATOM 735 C C . PHE A 1 92 ? -9.492 8.478 -0.424 1.00 87.25 92 PHE A C 1
ATOM 737 O O . PHE A 1 92 ? -9.567 9.657 -0.064 1.00 87.25 92 PHE A O 1
ATOM 744 N N . LEU A 1 93 ? -10.015 7.477 0.272 1.00 82.38 93 LEU A N 1
ATOM 745 C CA . LEU A 1 93 ? -10.490 7.646 1.635 1.00 82.38 93 LEU A CA 1
ATOM 746 C C . LEU A 1 93 ? -9.333 7.376 2.593 1.00 82.38 93 LEU A C 1
ATOM 748 O O . LEU A 1 93 ? -8.613 6.390 2.449 1.00 82.38 93 LEU A O 1
ATOM 752 N N . TYR A 1 94 ? -9.128 8.282 3.545 1.00 79.06 94 TYR A N 1
ATOM 753 C CA . TYR A 1 94 ? -8.038 8.153 4.502 1.00 79.06 94 TYR A CA 1
ATOM 754 C C . TYR A 1 94 ? -8.256 6.952 5.427 1.00 79.06 94 TYR A C 1
ATOM 756 O O . TYR A 1 94 ? -9.401 6.698 5.819 1.00 79.06 94 TYR A O 1
ATOM 764 N N . PRO A 1 95 ? -7.167 6.274 5.828 1.00 73.12 95 PRO A N 1
ATOM 765 C CA . PRO A 1 95 ? -7.147 5.434 7.016 1.00 73.12 95 PRO A CA 1
ATOM 766 C C . PRO A 1 95 ? -7.818 6.155 8.183 1.00 73.12 95 PRO A C 1
ATOM 768 O O . PRO A 1 95 ? -7.398 7.243 8.584 1.00 73.12 95 PRO A O 1
ATOM 771 N N . CYS A 1 96 ? -8.880 5.567 8.724 1.00 70.94 96 CYS A N 1
ATOM 772 C CA . CYS A 1 96 ? -9.530 6.084 9.918 1.00 70.94 96 CYS A CA 1
ATOM 773 C C . CYS A 1 96 ? -9.121 5.209 11.099 1.00 70.94 96 CYS A C 1
ATOM 775 O O . CYS A 1 96 ? -9.365 4.004 11.101 1.00 70.94 96 CYS A O 1
ATOM 777 N N . TYR A 1 97 ? -8.566 5.830 12.134 1.00 73.88 97 TYR A N 1
ATOM 778 C CA . TYR A 1 97 ? -8.247 5.180 13.399 1.00 73.88 97 TYR A CA 1
ATOM 779 C C . TYR A 1 97 ? -9.002 5.854 14.544 1.00 73.88 97 TYR A C 1
ATOM 781 O O . TYR A 1 97 ? -9.319 7.044 14.495 1.00 73.88 97 TYR A O 1
ATOM 789 N N . PHE A 1 98 ? -9.278 5.088 15.593 1.00 74.38 98 PHE A N 1
ATOM 790 C CA . PHE A 1 98 ? -9.743 5.617 16.866 1.00 74.38 98 PHE A CA 1
ATOM 791 C C . PHE A 1 98 ? -8.924 5.017 17.993 1.00 74.38 98 PHE A C 1
ATOM 793 O O . PHE A 1 98 ? -8.459 3.881 17.911 1.00 74.38 98 PHE A O 1
ATOM 800 N N . ASN A 1 99 ? -8.760 5.802 19.050 1.00 75.88 99 ASN A N 1
ATOM 801 C CA . ASN A 1 99 ? -8.083 5.353 20.249 1.00 75.88 99 ASN A CA 1
ATOM 802 C C . ASN A 1 99 ? -9.127 4.802 21.215 1.00 75.88 99 ASN A C 1
ATOM 804 O O . ASN A 1 99 ? -10.091 5.488 21.552 1.00 75.88 99 ASN A O 1
ATOM 808 N N . LEU A 1 100 ? -8.920 3.567 21.659 1.00 74.62 100 LEU A N 1
ATOM 809 C CA . LEU A 1 100 ? -9.653 2.983 22.773 1.00 74.62 100 LEU A CA 1
ATOM 810 C C . LEU A 1 100 ? -8.872 3.273 24.053 1.00 74.62 100 LEU A C 1
ATOM 812 O O . LEU A 1 100 ? -7.787 2.729 24.258 1.00 74.62 100 LEU A O 1
ATOM 816 N N . GLU A 1 101 ? -9.414 4.131 24.911 1.00 75.56 101 GLU A N 1
ATOM 817 C CA . GLU A 1 101 ? -8.848 4.361 26.238 1.00 75.56 101 GLU A CA 1
ATOM 818 C C . GLU A 1 101 ? -9.369 3.300 27.215 1.00 75.56 101 GLU A C 1
ATOM 820 O O . GLU A 1 101 ? -10.569 3.189 27.485 1.00 75.56 101 GLU A O 1
ATOM 825 N N . VAL A 1 102 ? -8.457 2.482 27.741 1.00 73.44 102 VAL A N 1
ATOM 826 C CA . VAL A 1 102 ? -8.795 1.426 28.699 1.00 73.44 102 VAL A CA 1
ATOM 827 C C . VAL A 1 102 ? -8.640 1.966 30.116 1.00 73.44 102 VAL A C 1
ATOM 829 O O . VAL A 1 102 ? -7.535 2.043 30.648 1.00 73.44 102 VAL A O 1
ATOM 832 N N . ASN A 1 103 ? -9.764 2.311 30.740 1.00 76.56 103 ASN A N 1
ATOM 833 C CA . ASN A 1 103 ? -9.813 2.692 32.146 1.00 76.56 103 ASN A CA 1
ATOM 834 C C . ASN A 1 103 ? -9.828 1.458 33.063 1.00 76.56 103 ASN A C 1
ATOM 836 O O . ASN A 1 103 ? -10.325 0.403 32.660 1.00 76.56 103 ASN A O 1
ATOM 840 N N . PRO A 1 104 ? -9.373 1.575 34.327 1.00 79.31 104 PRO A N 1
ATOM 841 C CA . PRO A 1 104 ? -9.451 0.480 35.298 1.00 79.31 104 PRO A CA 1
ATOM 842 C C . PRO A 1 104 ? -10.867 -0.092 35.472 1.00 79.31 104 PRO A C 1
ATOM 844 O O . PRO A 1 104 ? -11.023 -1.287 35.712 1.00 79.31 104 PRO A O 1
ATOM 847 N N . SER A 1 105 ? -11.904 0.737 35.303 1.00 79.69 105 SER A N 1
ATOM 848 C CA . SER A 1 105 ? -13.307 0.311 35.324 1.00 79.69 105 SER A CA 1
ATOM 849 C C . SER A 1 105 ? -13.642 -0.707 34.230 1.00 79.69 105 SER A C 1
ATOM 851 O O . SER A 1 105 ? -14.399 -1.632 34.503 1.00 79.69 105 SER A O 1
ATOM 853 N N . HIS A 1 106 ? -13.037 -0.606 33.041 1.00 75.75 106 HIS A N 1
ATOM 854 C CA . HIS A 1 106 ? -13.255 -1.525 31.913 1.00 75.75 106 HIS A CA 1
ATOM 855 C C . HIS A 1 106 ? -12.655 -2.925 32.149 1.00 75.75 106 HIS A C 1
ATOM 857 O O . HIS A 1 106 ? -12.908 -3.845 31.380 1.00 75.75 106 HIS A O 1
ATOM 863 N N . MET A 1 107 ? -11.848 -3.104 33.203 1.00 73.56 107 MET A N 1
ATOM 864 C CA . MET A 1 107 ? -11.307 -4.411 33.603 1.00 73.56 107 MET A CA 1
ATOM 865 C C . MET A 1 107 ? -12.177 -5.136 34.642 1.00 73.56 107 MET A C 1
ATOM 867 O O . MET A 1 107 ? -11.859 -6.259 35.037 1.00 73.56 107 MET A O 1
ATOM 871 N N . LEU A 1 108 ? -13.265 -4.512 35.106 1.00 78.94 108 LEU A N 1
ATOM 872 C CA . LEU A 1 108 ? -14.207 -5.127 36.040 1.00 78.94 108 LEU A CA 1
ATOM 873 C C . LEU A 1 108 ? -15.087 -6.151 35.316 1.00 78.94 108 LEU A C 1
ATOM 875 O O . LEU A 1 108 ? -15.489 -5.956 34.174 1.00 78.94 108 LEU A O 1
ATOM 879 N N . THR A 1 109 ? -15.456 -7.228 36.012 1.00 72.94 109 THR A N 1
ATOM 880 C CA . THR A 1 109 ? -16.203 -8.368 35.442 1.00 72.94 109 THR A CA 1
ATOM 881 C C . THR A 1 109 ? -17.575 -7.993 34.867 1.00 72.94 109 THR A C 1
ATOM 883 O O . THR A 1 109 ? -18.153 -8.786 34.140 1.00 72.94 109 THR A O 1
ATOM 886 N N . TYR A 1 110 ? -18.091 -6.811 35.206 1.00 74.94 110 TYR A N 1
ATOM 887 C CA . TYR A 1 110 ? -19.408 -6.290 34.827 1.00 74.94 110 TYR A CA 1
ATOM 888 C C . TYR A 1 110 ? -19.336 -5.030 33.949 1.00 74.94 110 TYR A C 1
ATOM 890 O O . TYR A 1 110 ? -20.360 -4.400 33.704 1.00 74.94 110 TYR A O 1
ATOM 898 N N . CYS A 1 111 ? -18.146 -4.638 33.488 1.00 67.38 111 CYS A N 1
ATOM 899 C CA . CYS A 1 111 ? -17.972 -3.523 32.565 1.00 67.38 111 CYS A CA 1
ATOM 900 C C . CYS A 1 111 ? -17.510 -4.083 31.218 1.00 67.38 111 CYS A C 1
ATOM 902 O O . CYS A 1 111 ? -16.360 -4.487 31.064 1.00 67.38 111 CYS A O 1
ATOM 904 N N . HIS A 1 112 ? -18.443 -4.190 30.272 1.00 63.38 112 HIS A N 1
ATOM 905 C CA . HIS A 1 112 ? -18.209 -4.831 28.972 1.00 63.38 112 HIS A CA 1
ATOM 906 C C . HIS A 1 112 ? -18.186 -3.856 27.801 1.00 63.38 112 HIS A C 1
ATOM 908 O O . HIS A 1 112 ? -17.838 -4.257 26.691 1.00 63.38 112 HIS A O 1
ATOM 914 N N . ASP A 1 113 ? -18.528 -2.597 28.048 1.00 69.31 113 ASP A N 1
ATOM 915 C CA . ASP A 1 113 ? -18.861 -1.675 26.980 1.00 69.31 113 ASP A CA 1
ATOM 916 C C . ASP A 1 113 ? -17.789 -0.597 26.883 1.00 69.31 113 ASP A C 1
ATOM 918 O O . ASP A 1 113 ? -17.493 0.112 27.846 1.00 69.31 113 ASP A O 1
ATOM 922 N N . VAL A 1 114 ? -17.191 -0.504 25.698 1.00 71.38 114 VAL A N 1
ATOM 923 C CA . VAL A 1 114 ? -16.403 0.654 25.295 1.00 71.38 114 VAL A CA 1
ATOM 924 C C . VAL A 1 114 ? -17.149 1.322 24.155 1.00 71.38 114 VAL A C 1
ATOM 926 O O . VAL A 1 114 ? -17.469 0.674 23.157 1.00 71.38 114 VAL A O 1
ATOM 929 N N . ASP A 1 115 ? -17.432 2.612 24.308 1.00 75.12 115 ASP A N 1
ATOM 930 C CA . ASP A 1 115 ? -18.134 3.379 23.288 1.00 75.12 115 ASP A CA 1
ATOM 931 C C . ASP A 1 115 ? -17.235 3.585 22.067 1.00 75.12 115 ASP A C 1
ATOM 933 O O . ASP A 1 115 ? -16.161 4.188 22.143 1.00 75.12 115 ASP A O 1
ATOM 937 N N . ILE A 1 116 ? -17.690 3.093 20.915 1.00 77.00 116 ILE A N 1
ATOM 938 C CA . ILE A 1 116 ? -17.011 3.290 19.636 1.00 77.00 116 ILE A CA 1
ATOM 939 C C . ILE A 1 116 ? -17.705 4.437 18.894 1.00 77.00 116 ILE A C 1
ATOM 941 O O . ILE A 1 116 ? -18.929 4.397 18.723 1.00 77.00 116 ILE A O 1
ATOM 945 N N . PRO A 1 117 ? -16.968 5.457 18.413 1.00 78.94 117 PRO A N 1
ATOM 946 C CA . PRO A 1 117 ? -17.580 6.563 17.689 1.00 78.94 117 P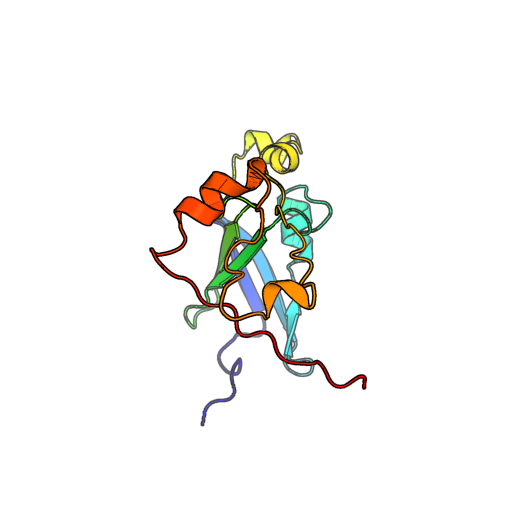RO A CA 1
ATOM 947 C C . PRO A 1 117 ? -18.356 6.077 16.460 1.00 78.94 117 PRO A C 1
ATOM 949 O O . PRO A 1 117 ? -17.890 5.221 15.708 1.00 78.94 117 PRO A O 1
ATOM 952 N N . VAL A 1 118 ? -19.524 6.677 16.209 1.00 79.94 118 VAL A N 1
ATOM 953 C CA . VAL A 1 118 ? -20.464 6.244 15.156 1.00 79.94 118 VAL A CA 1
ATOM 954 C C . VAL A 1 118 ? -19.846 6.197 13.753 1.00 79.94 118 VAL A C 1
ATOM 956 O O . VAL A 1 118 ? -20.249 5.381 12.926 1.00 79.94 118 VAL A O 1
ATOM 959 N N . GLN A 1 119 ? -18.828 7.017 13.482 1.00 73.44 119 GLN A N 1
ATOM 960 C CA . GLN A 1 119 ? -18.092 6.994 12.214 1.00 73.44 119 GLN A CA 1
ATOM 961 C C . GLN A 1 119 ? -17.376 5.656 11.935 1.00 73.44 119 GLN A C 1
ATOM 963 O O . GLN A 1 119 ? -17.128 5.336 10.777 1.00 73.44 119 GLN A O 1
ATOM 968 N N . PHE A 1 120 ? -17.110 4.843 12.964 1.00 75.00 120 PHE A N 1
ATOM 969 C CA . PHE A 1 120 ? -16.512 3.508 12.846 1.00 75.00 120 PHE A CA 1
ATOM 970 C C . PHE A 1 120 ? -17.548 2.382 12.845 1.00 75.00 120 PHE A C 1
ATOM 972 O O . PHE A 1 120 ? -17.174 1.212 12.824 1.00 75.00 120 PHE A O 1
ATOM 979 N N . LYS A 1 121 ? -18.850 2.699 12.816 1.00 73.75 121 LYS A N 1
ATOM 980 C CA . LYS A 1 121 ? -19.915 1.691 12.893 1.00 73.75 121 LYS A CA 1
ATOM 981 C C . LYS A 1 121 ? -19.787 0.609 11.813 1.00 73.75 121 LYS A C 1
ATOM 983 O O . LYS A 1 121 ? -19.906 -0.572 12.118 1.00 73.75 121 LYS A O 1
ATOM 988 N N . ARG A 1 122 ? -19.443 0.989 10.577 1.00 68.81 122 ARG A N 1
ATOM 989 C CA . ARG A 1 122 ? -19.187 0.030 9.484 1.00 68.81 122 ARG A CA 1
ATOM 990 C C . ARG A 1 122 ? -18.029 -0.925 9.781 1.00 68.81 122 ARG A C 1
ATOM 992 O O . ARG A 1 122 ? -18.092 -2.082 9.393 1.00 68.81 122 ARG A O 1
ATOM 999 N N . LEU A 1 123 ? -16.983 -0.453 10.461 1.00 69.69 123 LEU A N 1
ATOM 1000 C CA . LEU A 1 123 ? -15.865 -1.301 10.879 1.00 69.69 123 LEU A CA 1
ATOM 1001 C C . LEU A 1 123 ? -16.330 -2.292 11.952 1.00 69.69 123 LEU A C 1
ATOM 1003 O O . LEU A 1 123 ? -16.044 -3.479 11.854 1.00 69.69 123 LEU A O 1
ATOM 1007 N N . THR A 1 124 ? -17.105 -1.820 12.932 1.00 71.19 124 THR A N 1
ATOM 1008 C CA . THR A 1 124 ? -17.652 -2.676 13.997 1.00 71.19 124 THR A CA 1
ATOM 1009 C C . THR A 1 124 ? -18.698 -3.671 13.493 1.00 71.19 124 THR A C 1
ATOM 1011 O O . THR A 1 124 ? -18.854 -4.732 14.077 1.00 71.19 124 THR A O 1
ATOM 1014 N N . GLU A 1 125 ? -19.384 -3.374 12.384 1.00 70.88 125 GLU A N 1
ATOM 1015 C CA . GLU A 1 125 ? -20.300 -4.306 11.707 1.00 70.88 125 GLU A CA 1
ATOM 1016 C C . GLU A 1 125 ? -19.560 -5.485 11.045 1.00 70.88 125 GLU A C 1
ATOM 1018 O O . GLU A 1 125 ? -20.164 -6.533 10.822 1.00 70.88 125 GLU A O 1
ATOM 1023 N N . LEU A 1 126 ? -18.263 -5.334 10.741 1.00 68.56 126 LEU A N 1
ATOM 1024 C CA . LEU A 1 126 ? -17.411 -6.415 10.226 1.00 68.56 126 LEU A CA 1
ATOM 1025 C C . LEU A 1 126 ? -16.867 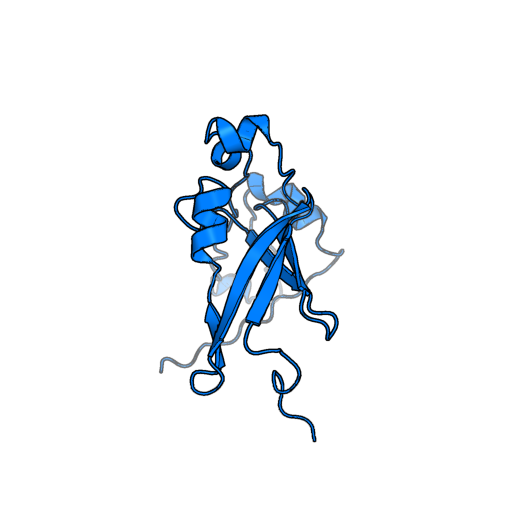-7.320 11.338 1.00 68.56 126 LEU A C 1
ATOM 1027 O O . LEU A 1 126 ? -16.395 -8.423 11.049 1.00 68.56 126 LEU A O 1
ATOM 1031 N N . TRP A 1 127 ? -16.897 -6.861 12.590 1.00 72.31 127 TRP A N 1
ATOM 1032 C CA . TRP A 1 127 ? -16.473 -7.661 13.733 1.00 72.31 127 TRP A CA 1
ATOM 1033 C C . TRP A 1 127 ? -17.478 -8.791 13.952 1.00 72.31 127 TRP A C 1
ATOM 1035 O O . TRP A 1 127 ? -18.684 -8.639 13.736 1.00 72.31 127 TRP A O 1
ATOM 1045 N N . LYS A 1 128 ? -16.992 -9.972 14.342 1.00 63.81 128 LYS A N 1
ATOM 1046 C CA . LYS A 1 128 ? -17.898 -11.092 14.642 1.00 63.81 128 LYS A CA 1
ATOM 1047 C C . LYS A 1 128 ? -18.717 -10.754 15.892 1.00 63.81 128 LYS A C 1
ATOM 1049 O O . LYS A 1 128 ? -18.415 -9.810 16.613 1.00 63.81 128 LYS A O 1
ATOM 1054 N N . SER A 1 129 ? -19.718 -11.577 16.219 1.00 61.84 129 SER A N 1
ATOM 1055 C CA . SER A 1 129 ? -20.553 -11.404 17.425 1.00 61.84 129 SER A CA 1
ATOM 1056 C C . SER A 1 129 ? -19.759 -11.275 18.736 1.00 61.84 129 SER A C 1
ATOM 1058 O O . SER A 1 129 ? -20.328 -10.905 19.760 1.00 61.84 129 SER A O 1
ATOM 1060 N N . LYS A 1 130 ? -18.467 -11.629 18.725 1.00 59.09 130 LYS A N 1
ATOM 1061 C CA . LYS A 1 130 ? -17.514 -11.379 19.798 1.00 59.09 130 LYS A CA 1
ATOM 1062 C C . LYS A 1 130 ? -16.098 -11.324 19.215 1.00 59.09 130 LYS A C 1
ATOM 1064 O O . LYS A 1 130 ? -15.622 -12.342 18.719 1.00 59.09 130 LYS A O 1
ATOM 1069 N N . ASP A 1 131 ? -15.439 -10.176 19.322 1.00 60.84 131 ASP A N 1
ATOM 1070 C CA . ASP A 1 131 ? -13.994 -10.045 19.126 1.00 60.84 131 ASP A CA 1
ATOM 1071 C C . ASP A 1 131 ? -13.355 -9.644 20.460 1.00 60.84 131 ASP A C 1
ATOM 1073 O O . ASP A 1 131 ? -13.832 -8.754 21.164 1.00 60.84 131 ASP A O 1
ATOM 1077 N N . THR A 1 132 ? -12.318 -10.376 20.862 1.00 64.00 132 THR A N 1
ATOM 1078 C CA . THR A 1 132 ? -11.626 -10.179 22.142 1.00 64.00 132 THR A CA 1
ATOM 1079 C C . THR A 1 132 ? -10.263 -9.555 21.909 1.00 64.00 132 THR A C 1
ATOM 1081 O O . THR A 1 132 ? -9.388 -10.168 21.300 1.00 64.00 132 THR A O 1
ATOM 1084 N N . PHE A 1 133 ? -10.066 -8.359 22.456 1.00 65.19 133 PHE A N 1
ATOM 1085 C CA . PHE A 1 133 ? -8.769 -7.697 22.495 1.00 65.19 133 PHE A CA 1
ATOM 1086 C C . PHE A 1 133 ? -8.033 -8.110 23.773 1.00 65.19 133 PHE A C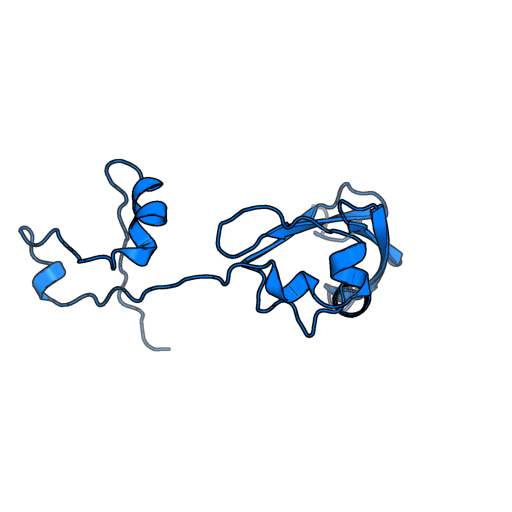 1
ATOM 1088 O O . PHE A 1 133 ? -8.495 -7.847 24.883 1.00 65.19 133 PHE A O 1
ATOM 1095 N N . HIS A 1 134 ? -6.885 -8.769 23.629 1.00 61.59 134 HIS A N 1
ATOM 1096 C CA . HIS A 1 134 ? -6.017 -9.070 24.765 1.00 61.59 134 HIS A CA 1
ATOM 1097 C C . HIS A 1 134 ? -5.103 -7.873 25.035 1.00 61.59 134 HIS A C 1
ATOM 1099 O O . HIS A 1 134 ? -4.188 -7.596 24.262 1.00 61.59 134 HIS A O 1
ATOM 1105 N N . VAL A 1 135 ? -5.360 -7.158 26.130 1.00 61.41 135 VAL A N 1
ATOM 1106 C CA . VAL A 1 135 ? -4.536 -6.025 26.567 1.00 61.41 135 VAL A CA 1
ATOM 1107 C C . VAL A 1 135 ? -3.437 -6.543 27.489 1.00 61.41 135 VAL A C 1
ATOM 1109 O O . VAL A 1 135 ? -3.717 -7.088 28.556 1.00 61.41 135 VAL A O 1
ATOM 1112 N N . TYR A 1 136 ? -2.181 -6.361 27.089 1.00 60.78 136 TYR A N 1
ATOM 1113 C CA . TYR A 1 136 ? -1.018 -6.696 27.906 1.00 60.78 136 TYR A CA 1
ATOM 1114 C C . TYR A 1 136 ? -0.397 -5.419 28.464 1.00 60.78 136 TYR A C 1
ATOM 1116 O O . TYR A 1 136 ? -0.284 -4.412 27.765 1.00 60.78 136 TYR A O 1
ATOM 1124 N N . LYS A 1 137 ? 0.041 -5.459 29.724 1.00 58.62 137 LYS A N 1
ATOM 1125 C CA . LYS A 1 137 ? 0.836 -4.378 30.310 1.00 58.62 137 LYS A CA 1
ATOM 1126 C C . LYS A 1 137 ? 2.186 -4.335 29.590 1.00 58.62 137 LYS A C 1
ATOM 1128 O O . LYS A 1 137 ? 3.012 -5.220 29.797 1.00 58.62 137 LYS A O 1
ATOM 1133 N N . GLY A 1 138 ? 2.402 -3.324 28.751 1.00 52.00 138 GLY A N 1
ATOM 1134 C CA . GLY A 1 138 ? 3.712 -3.067 28.161 1.00 52.00 138 GLY A CA 1
ATOM 1135 C C . GLY A 1 138 ? 4.721 -2.772 29.269 1.00 52.00 138 GLY A C 1
ATOM 1136 O O . GLY A 1 138 ? 4.521 -1.859 30.071 1.00 52.00 138 GLY A O 1
ATOM 1137 N N . SER A 1 139 ? 5.786 -3.563 29.359 1.00 50.06 139 SER A N 1
ATOM 1138 C CA . SER A 1 139 ? 6.957 -3.187 30.146 1.00 50.06 139 SER A CA 1
ATOM 1139 C C . SER A 1 139 ? 7.638 -2.023 29.432 1.00 50.06 139 SER A C 1
ATOM 1141 O O . SER A 1 139 ? 8.064 -2.184 28.291 1.00 50.06 139 SER A O 1
ATOM 1143 N N . LEU A 1 140 ? 7.699 -0.865 30.094 1.00 48.09 140 LEU A N 1
ATOM 1144 C CA . LEU A 1 140 ? 8.523 0.270 29.679 1.00 48.09 140 LEU A CA 1
ATOM 1145 C C . LEU A 1 140 ? 9.964 -0.227 29.483 1.00 48.09 140 LEU A C 1
ATOM 1147 O O . LEU A 1 140 ? 10.603 -0.627 30.457 1.00 48.09 140 LEU A O 1
ATOM 1151 N N . SER A 1 141 ? 10.419 -0.258 28.231 1.00 38.16 141 SER A N 1
ATOM 1152 C CA . SER A 1 141 ? 11.829 -0.391 27.851 1.00 38.16 141 SER A CA 1
ATOM 1153 C C . SER A 1 141 ? 12.437 0.986 27.661 1.00 38.16 141 SER A C 1
ATOM 1155 O O . SER A 1 141 ? 11.797 1.766 26.917 1.00 38.16 141 SER A O 1
#